Protein AF-A0A958G7Z9-F1 (afdb_monomer_lite)

pLDDT: mean 76.75, std 11.06, range [54.75, 96.19]

Foldseek 3Di:
DVVVVVVCVVVVLVVVVVVPDDVVVVVVPPPPPVVVSVVVVVVVVVVVVVVVVVVVVVVVVVVVVVVCVVPPPPLADPPPDDDDDPPDPVCVVCVVVVQVVQVPDPPDPHDKDKPDDPPDDAAFDFDDPPPDDPVPTDGDGDMDIDPCRSVD

Secondary structure (DSSP, 8-state):
-HHHHHHHHHHHHHHHHHHT--HHHHHTT-TTTHHHHHHHHHHHHHHHHHHHHHHHHHHHHHHHHHHHHHHS--SS--TTPPP----SHHHHHTHHHHHHHHHTSTT------BSS-TTSPPPEEEE--TT--GGG-EEEE---B-TTGGG-

Sequence (152 aa):
GLFVVAGLLTSIYPAIFLSAFRPLQALKGERGSLTDRKMLKHFLVGFQFTVSIALISTSLLVVKQLDYIRQVDTGIAADHVLVLPLSNQDLRSNYPFLKDEFSRLPGVVDVSAASNYPGKFTRRSGFLPEGFSDKESMLINNVLVDPNFTKM

Radius of gyration: 31.6 Å; chains: 1; bounding box: 62×45×81 Å

Structure (mmCIF, N/CA/C/O backbone):
data_AF-A0A958G7Z9-F1
#
_entry.id   AF-A0A958G7Z9-F1
#
loop_
_atom_site.group_PDB
_atom_site.id
_atom_site.type_symbol
_atom_site.label_atom_id
_atom_site.label_alt_id
_atom_site.label_comp_id
_atom_site.label_asym_id
_atom_site.label_entity_id
_atom_site.label_seq_id
_atom_site.pdbx_PDB_ins_code
_atom_site.Cartn_x
_atom_site.Cartn_y
_atom_site.Cartn_z
_atom_site.occupancy
_atom_site.B_iso_or_equiv
_atom_site.auth_seq_id
_atom_site.auth_comp_id
_atom_site.auth_asym_id
_atom_site.auth_atom_id
_atom_site.pdbx_PDB_model_num
ATOM 1 N N . GLY A 1 1 ? 22.546 11.138 -9.623 1.00 67.38 1 GLY A N 1
ATOM 2 C CA . GLY A 1 1 ? 23.687 10.237 -9.890 1.00 67.38 1 GLY A CA 1
ATOM 3 C C . GLY A 1 1 ? 23.381 9.271 -11.017 1.00 67.38 1 GLY A C 1
ATOM 4 O O . GLY A 1 1 ? 23.882 9.460 -12.116 1.00 67.38 1 GLY A O 1
ATOM 5 N N . LEU A 1 2 ? 22.509 8.288 -10.771 1.00 76.88 2 LEU A N 1
ATOM 6 C CA . LEU A 1 2 ? 22.219 7.192 -11.706 1.00 76.88 2 LEU A CA 1
ATOM 7 C C . LEU A 1 2 ? 21.739 7.647 -13.099 1.00 76.88 2 LEU A C 1
ATOM 9 O O . LEU A 1 2 ? 22.250 7.154 -14.095 1.00 76.88 2 LEU A O 1
ATOM 13 N N . PHE A 1 3 ? 20.837 8.633 -13.184 1.00 79.50 3 PHE A N 1
ATOM 14 C CA . PHE A 1 3 ? 20.348 9.168 -14.467 1.00 79.50 3 PHE A CA 1
ATOM 15 C C . PHE A 1 3 ? 21.444 9.814 -15.324 1.00 79.50 3 PHE A C 1
ATOM 17 O O . PHE A 1 3 ? 21.457 9.647 -16.538 1.00 79.50 3 PHE A O 1
ATOM 24 N N . VAL A 1 4 ? 22.391 10.513 -14.693 1.00 82.12 4 VAL A N 1
ATOM 25 C CA . VAL A 1 4 ? 23.510 11.162 -15.392 1.00 82.12 4 VAL A CA 1
ATOM 26 C C . VAL A 1 4 ? 24.484 10.105 -15.912 1.00 82.12 4 VAL A C 1
ATOM 28 O O . VAL A 1 4 ? 24.903 10.166 -17.063 1.00 82.12 4 VAL A O 1
ATOM 31 N N . VAL A 1 5 ? 24.779 9.086 -15.098 1.00 80.06 5 VAL A N 1
ATOM 32 C CA . VAL A 1 5 ? 25.640 7.959 -15.490 1.00 80.06 5 VAL A CA 1
ATOM 33 C C . VAL A 1 5 ? 24.997 7.135 -16.612 1.00 80.06 5 VAL A C 1
ATOM 35 O O . VAL A 1 5 ? 25.656 6.835 -17.604 1.00 80.06 5 VAL A O 1
ATOM 38 N N . ALA A 1 6 ? 23.701 6.827 -16.513 1.00 79.00 6 ALA A N 1
ATOM 39 C CA . ALA A 1 6 ? 22.966 6.086 -17.539 1.00 79.00 6 ALA A CA 1
ATOM 40 C C . ALA A 1 6 ? 22.839 6.876 -18.855 1.00 79.00 6 ALA A C 1
ATOM 42 O O . ALA A 1 6 ? 23.021 6.312 -19.937 1.00 79.00 6 ALA A O 1
ATOM 43 N N . GLY A 1 7 ? 22.585 8.186 -18.769 1.00 76.25 7 GLY A N 1
ATOM 44 C CA . GLY A 1 7 ? 22.536 9.084 -19.922 1.00 76.25 7 GLY A CA 1
ATOM 45 C C . GLY A 1 7 ? 23.881 9.174 -20.638 1.00 76.25 7 GLY A C 1
ATOM 46 O O . GLY A 1 7 ? 23.939 9.024 -21.858 1.00 76.25 7 GLY A O 1
ATOM 47 N N . LEU A 1 8 ? 24.977 9.323 -19.888 1.00 76.81 8 LEU A N 1
ATOM 48 C CA . LEU A 1 8 ? 26.330 9.332 -20.446 1.00 76.81 8 LEU A CA 1
ATOM 49 C C . LEU A 1 8 ? 26.679 8.003 -21.121 1.00 76.81 8 LEU A C 1
ATOM 51 O O . LEU A 1 8 ? 27.128 8.018 -22.261 1.00 76.81 8 LEU A O 1
ATOM 55 N N . LEU A 1 9 ? 26.409 6.859 -20.486 1.00 71.12 9 LEU A N 1
ATOM 56 C CA . LEU A 1 9 ? 26.689 5.540 -21.071 1.00 71.12 9 LEU A CA 1
ATOM 57 C C . LEU A 1 9 ? 25.890 5.288 -22.360 1.00 71.12 9 LEU A C 1
ATOM 59 O O . LEU A 1 9 ? 26.437 4.778 -23.339 1.00 71.12 9 LEU A O 1
ATOM 63 N N . THR A 1 10 ? 24.624 5.711 -22.394 1.00 69.94 10 THR A N 1
ATOM 64 C CA . THR A 1 10 ? 23.750 5.550 -23.569 1.00 69.94 10 THR A CA 1
ATOM 65 C C . THR A 1 10 ? 24.144 6.485 -24.720 1.00 69.94 10 THR A C 1
ATOM 67 O O . THR A 1 10 ? 23.942 6.138 -25.880 1.00 69.94 10 THR A O 1
ATOM 70 N N . SER A 1 11 ? 24.755 7.639 -24.421 1.00 70.06 11 SER A N 1
ATOM 71 C CA . SER A 1 11 ? 25.171 8.656 -25.408 1.00 70.06 11 SER A CA 1
ATOM 72 C C . SER A 1 11 ? 26.610 8.471 -25.904 1.00 70.06 11 SER A C 1
ATOM 74 O O . SER A 1 11 ? 26.925 8.773 -27.055 1.00 70.06 11 SER A O 1
ATOM 76 N N . ILE A 1 12 ? 27.491 7.932 -25.059 1.00 77.69 12 ILE A N 1
ATOM 77 C CA . ILE A 1 12 ? 28.889 7.634 -25.395 1.00 77.69 12 ILE A CA 1
ATOM 78 C C . ILE A 1 12 ? 28.971 6.539 -26.461 1.00 77.69 12 ILE A C 1
ATOM 80 O O . ILE A 1 12 ? 29.775 6.643 -27.385 1.00 77.69 12 ILE A O 1
ATOM 84 N N . TYR A 1 13 ? 28.112 5.519 -26.388 1.00 66.75 13 TYR A N 1
ATOM 85 C CA . TYR A 1 13 ? 28.092 4.428 -27.362 1.00 66.75 13 TYR A CA 1
ATOM 86 C C . TYR A 1 13 ? 27.858 4.904 -28.822 1.00 66.75 13 TYR A C 1
ATOM 88 O O . TYR A 1 13 ? 28.668 4.572 -29.694 1.00 66.75 13 TYR A O 1
ATOM 96 N N . PRO A 1 14 ? 26.833 5.728 -29.135 1.00 59.78 14 PRO A N 1
ATOM 97 C CA . PRO A 1 14 ? 26.664 6.309 -30.467 1.00 59.78 14 PRO A CA 1
ATOM 98 C C . PRO A 1 14 ? 27.714 7.376 -30.817 1.00 59.78 14 PRO A C 1
ATOM 100 O O . PRO A 1 14 ? 28.083 7.478 -31.987 1.00 59.78 14 PRO A O 1
ATOM 103 N N . ALA A 1 15 ? 28.241 8.128 -29.844 1.00 70.94 15 ALA A N 1
ATOM 104 C CA . ALA A 1 15 ? 29.279 9.134 -30.090 1.00 70.94 15 ALA A CA 1
ATOM 105 C C . ALA A 1 15 ? 30.619 8.507 -30.518 1.00 70.94 15 ALA A C 1
ATOM 107 O O . ALA A 1 15 ? 31.225 8.939 -31.500 1.00 70.94 15 ALA A O 1
ATOM 108 N N . ILE A 1 16 ? 31.051 7.434 -29.845 1.00 66.25 16 ILE A N 1
ATOM 109 C CA . ILE A 1 16 ? 32.246 6.670 -30.234 1.00 66.25 16 ILE A CA 1
ATOM 110 C C . ILE A 1 16 ? 32.015 5.977 -31.586 1.00 66.25 16 ILE A C 1
ATOM 112 O O . ILE A 1 16 ? 32.918 5.936 -32.422 1.00 66.25 16 ILE A O 1
ATOM 116 N N . PHE A 1 17 ? 30.796 5.490 -31.849 1.00 63.50 17 PHE A N 1
ATOM 117 C CA . PHE A 1 17 ? 30.433 4.916 -33.147 1.00 63.50 17 PHE A CA 1
ATOM 118 C C . PHE A 1 17 ? 30.552 5.924 -34.301 1.00 63.50 17 PHE A C 1
ATOM 120 O O . PHE A 1 17 ? 31.081 5.570 -35.354 1.00 63.50 17 PHE A O 1
ATOM 127 N N . LEU A 1 18 ? 30.066 7.157 -34.117 1.00 60.12 18 LEU A N 1
ATOM 128 C CA . LEU A 1 18 ? 30.119 8.203 -35.141 1.00 60.12 18 LEU A CA 1
ATOM 129 C C . LEU A 1 18 ? 31.556 8.701 -35.358 1.00 60.12 18 LEU A C 1
ATOM 131 O O . LEU A 1 18 ? 31.969 8.908 -36.495 1.00 60.12 18 LEU A O 1
ATOM 135 N N . SER A 1 19 ? 32.338 8.806 -34.280 1.00 63.31 19 SER A N 1
ATOM 136 C CA . SER A 1 19 ? 33.747 9.221 -34.323 1.00 63.31 19 SER A CA 1
ATOM 137 C C . SER A 1 19 ? 34.659 8.189 -35.009 1.00 63.31 19 SER A C 1
ATOM 139 O O . SER A 1 19 ? 35.608 8.545 -35.703 1.00 63.31 19 SER A O 1
ATOM 141 N N . ALA A 1 20 ? 34.345 6.894 -34.898 1.00 62.66 20 ALA A N 1
ATOM 142 C CA . ALA A 1 20 ? 35.099 5.821 -35.552 1.00 62.66 20 ALA A CA 1
ATOM 143 C C . ALA A 1 20 ? 34.628 5.498 -36.987 1.00 62.66 20 ALA A C 1
ATOM 145 O O . ALA A 1 20 ? 35.139 4.554 -37.602 1.00 62.66 20 ALA A O 1
ATOM 146 N N . PHE A 1 21 ? 33.645 6.227 -37.528 1.00 59.94 21 PHE A N 1
ATOM 147 C CA . PHE A 1 21 ? 33.097 5.975 -38.859 1.00 59.94 21 PHE A CA 1
ATOM 148 C C . PHE A 1 21 ? 34.062 6.497 -39.935 1.00 59.94 21 PHE A C 1
ATOM 150 O O . PHE A 1 21 ? 34.168 7.698 -40.159 1.00 59.94 21 PHE A O 1
ATOM 157 N N . ARG A 1 22 ? 34.800 5.595 -40.598 1.00 61.44 22 ARG A N 1
ATOM 158 C CA . ARG A 1 22 ? 35.734 5.926 -41.689 1.00 61.44 22 ARG A CA 1
ATOM 159 C C . ARG A 1 22 ? 35.035 5.765 -43.051 1.00 61.44 22 ARG A C 1
ATOM 161 O O . ARG A 1 22 ? 34.870 4.627 -43.497 1.00 61.44 22 ARG A O 1
ATOM 168 N N . PRO A 1 23 ? 34.673 6.858 -43.755 1.00 57.16 23 PRO A N 1
ATOM 169 C CA . PRO A 1 23 ? 33.894 6.790 -44.998 1.00 57.16 23 PRO A CA 1
ATOM 170 C C . PRO A 1 23 ? 34.595 5.997 -46.115 1.00 57.16 23 PRO A C 1
ATOM 172 O O . PRO A 1 23 ? 33.946 5.310 -46.897 1.00 57.16 23 PRO A O 1
ATOM 175 N N . LEU A 1 24 ? 35.933 6.027 -46.146 1.00 59.09 24 LEU A N 1
ATOM 176 C CA . LEU A 1 24 ? 36.754 5.315 -47.134 1.00 59.09 24 LEU A CA 1
ATOM 177 C C . LEU A 1 24 ? 36.655 3.779 -47.031 1.00 59.09 24 LEU A C 1
ATOM 179 O O . LEU A 1 24 ? 36.781 3.096 -48.043 1.00 59.09 24 LEU A O 1
ATOM 183 N N . GLN A 1 25 ? 36.401 3.226 -45.838 1.00 59.06 25 GLN A N 1
ATOM 184 C CA . GLN A 1 25 ? 36.234 1.776 -45.637 1.00 59.06 25 GLN A CA 1
ATOM 185 C C . GLN A 1 25 ? 34.827 1.296 -46.025 1.00 59.06 25 GLN A C 1
ATOM 187 O O . GLN A 1 25 ? 34.665 0.166 -46.480 1.00 59.06 25 GLN A O 1
ATOM 192 N N . ALA A 1 26 ? 33.816 2.167 -45.927 1.00 61.22 26 ALA A N 1
ATOM 193 C CA . ALA A 1 26 ? 32.455 1.866 -46.374 1.00 61.22 26 ALA A CA 1
ATOM 194 C C . ALA A 1 26 ? 32.353 1.749 -47.908 1.00 61.22 26 ALA A C 1
ATOM 196 O O . ALA A 1 26 ? 31.554 0.962 -48.408 1.00 61.22 26 ALA A O 1
ATOM 197 N N . LEU A 1 27 ? 33.199 2.479 -48.646 1.00 60.41 27 LEU A N 1
ATOM 198 C CA . LEU A 1 27 ? 33.237 2.459 -50.113 1.00 60.41 27 LEU A CA 1
ATOM 199 C C . LEU A 1 27 ? 34.027 1.263 -50.687 1.00 60.41 27 LEU A C 1
ATOM 201 O O . LEU A 1 27 ? 33.776 0.848 -51.813 1.00 60.41 27 LEU A O 1
ATOM 205 N N . LYS A 1 28 ? 34.960 0.686 -49.911 1.00 59.69 28 LYS A N 1
ATOM 206 C CA . LYS A 1 28 ? 35.802 -0.462 -50.310 1.00 59.69 28 LYS A CA 1
ATOM 207 C C . LYS A 1 28 ? 35.178 -1.840 -50.043 1.00 59.69 28 LYS A C 1
ATOM 209 O O . LYS A 1 28 ? 35.750 -2.846 -50.449 1.00 59.69 28 LYS A O 1
ATOM 214 N N . GLY A 1 29 ? 34.018 -1.907 -49.385 1.00 57.12 29 GLY A N 1
ATOM 215 C CA . GLY A 1 29 ? 33.285 -3.162 -49.187 1.00 57.12 29 GLY A CA 1
ATOM 216 C C . GLY A 1 29 ? 33.921 -4.150 -48.197 1.00 57.12 29 GLY A C 1
ATOM 217 O O . GL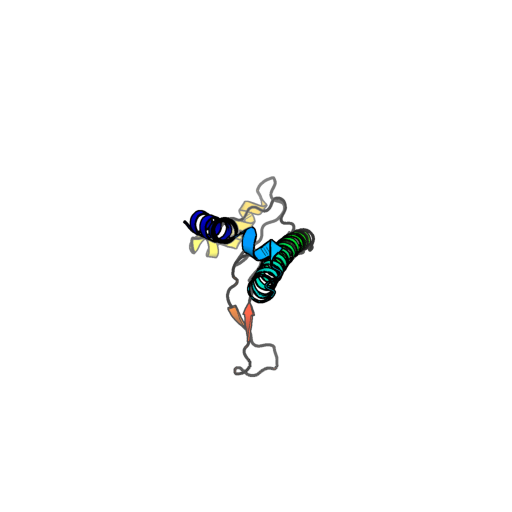Y A 1 29 ? 33.617 -5.340 -48.256 1.00 57.12 29 GLY A O 1
ATOM 218 N N . GLU A 1 30 ? 34.779 -3.701 -47.274 1.00 60.19 30 GLU A N 1
ATOM 219 C CA . GLU A 1 30 ? 35.356 -4.573 -46.239 1.00 60.19 30 GLU A CA 1
ATOM 220 C C . GLU A 1 30 ? 34.279 -4.992 -45.215 1.00 60.19 30 GLU A C 1
ATOM 222 O O . GLU A 1 30 ? 33.884 -4.243 -44.320 1.00 60.19 30 GLU A O 1
ATOM 227 N N . ARG A 1 31 ? 33.775 -6.224 -45.360 1.00 56.59 31 ARG A N 1
ATOM 228 C CA . ARG A 1 31 ? 32.627 -6.786 -44.615 1.00 56.59 31 ARG A CA 1
ATOM 229 C C . ARG A 1 31 ? 32.906 -7.155 -43.146 1.00 56.59 31 ARG A C 1
ATOM 231 O O . ARG A 1 31 ? 31.963 -7.465 -42.421 1.00 56.59 31 ARG A O 1
ATOM 238 N N . GLY A 1 32 ? 34.162 -7.109 -42.692 1.00 54.75 32 GLY A N 1
ATOM 239 C CA . GLY A 1 32 ? 34.582 -7.681 -41.401 1.00 54.75 32 GLY A CA 1
ATOM 240 C C . GLY A 1 32 ? 34.333 -6.826 -40.150 1.00 54.75 32 GLY A C 1
ATOM 241 O O . GLY A 1 32 ? 34.286 -7.362 -39.057 1.00 54.75 32 GLY A O 1
ATOM 242 N N . SER A 1 33 ? 34.146 -5.507 -40.276 1.00 57.38 33 SER A N 1
ATOM 243 C CA . SER A 1 33 ? 34.026 -4.588 -39.118 1.00 57.38 33 SER A CA 1
ATOM 244 C C . SER A 1 33 ? 32.622 -3.988 -38.954 1.00 57.38 33 SER A C 1
ATOM 246 O O . SER A 1 33 ? 32.222 -3.577 -37.864 1.00 57.38 33 SER A O 1
ATOM 248 N N . LEU A 1 34 ? 31.838 -3.946 -40.034 1.00 59.22 34 LEU A N 1
ATOM 249 C CA . LEU A 1 34 ? 30.507 -3.332 -40.056 1.00 59.22 34 LEU A CA 1
ATOM 250 C C . LEU A 1 34 ? 29.402 -4.283 -39.561 1.00 59.22 34 LEU A C 1
ATOM 252 O O . LEU A 1 34 ? 28.416 -3.817 -38.988 1.00 59.22 34 LEU A O 1
ATOM 256 N N . THR A 1 35 ? 29.572 -5.595 -39.747 1.00 57.69 35 THR A N 1
ATOM 257 C CA . THR A 1 35 ? 28.555 -6.618 -39.440 1.00 57.69 35 THR A CA 1
ATOM 258 C C . THR A 1 35 ? 28.368 -6.813 -37.931 1.00 57.69 35 THR A C 1
ATOM 260 O O . THR A 1 35 ? 27.249 -6.659 -37.437 1.00 57.69 35 THR A O 1
ATOM 263 N N . ASP A 1 36 ? 29.453 -7.007 -37.176 1.00 60.50 36 ASP A N 1
ATOM 264 C CA . ASP A 1 36 ? 29.397 -7.191 -35.714 1.00 60.50 36 ASP A CA 1
ATOM 265 C C . ASP A 1 36 ? 28.869 -5.942 -34.991 1.00 60.50 36 ASP A C 1
ATOM 267 O O . ASP A 1 36 ? 28.072 -6.018 -34.052 1.00 60.50 36 ASP A O 1
ATOM 271 N N . ARG A 1 37 ? 29.225 -4.752 -35.493 1.00 64.25 37 ARG A N 1
ATOM 272 C CA . ARG A 1 37 ? 28.732 -3.469 -34.964 1.00 64.25 37 ARG A CA 1
ATOM 273 C C . ARG A 1 37 ? 27.242 -3.257 -35.235 1.00 64.25 37 ARG A C 1
ATOM 275 O O . ARG A 1 37 ? 26.563 -2.607 -34.440 1.00 64.25 37 ARG A O 1
ATOM 282 N N . LYS A 1 38 ? 26.715 -3.783 -36.347 1.00 66.25 38 LYS A N 1
ATOM 283 C CA . LYS A 1 38 ? 25.283 -3.712 -36.673 1.00 66.25 38 LYS A CA 1
ATOM 284 C C . LYS A 1 38 ? 24.473 -4.656 -35.783 1.00 66.25 38 LYS A C 1
ATOM 286 O O . LYS A 1 38 ? 23.397 -4.257 -35.340 1.00 66.25 38 LYS A O 1
ATOM 291 N N . MET A 1 39 ? 25.002 -5.841 -35.466 1.00 69.88 39 MET A N 1
ATOM 292 C CA . MET A 1 39 ? 24.357 -6.786 -34.546 1.00 69.88 39 MET A CA 1
ATOM 293 C C . MET A 1 39 ? 24.219 -6.227 -33.129 1.00 69.88 39 MET A C 1
ATOM 295 O O . MET A 1 39 ? 23.117 -6.244 -32.581 1.00 69.88 39 MET A O 1
ATOM 299 N N . LEU A 1 40 ? 25.288 -5.652 -32.567 1.00 71.25 40 LEU A N 1
ATOM 300 C CA . LEU A 1 40 ? 25.247 -5.099 -31.210 1.00 71.25 40 LEU A CA 1
ATOM 301 C C . LEU A 1 40 ? 24.198 -3.984 -31.071 1.00 71.25 40 LEU A C 1
ATOM 303 O O . LEU A 1 40 ? 23.466 -3.942 -30.086 1.00 71.25 40 LEU A O 1
ATOM 307 N N . LYS A 1 41 ? 24.055 -3.128 -32.091 1.00 71.06 41 LYS A N 1
ATOM 308 C CA . LYS A 1 41 ? 23.009 -2.096 -32.129 1.00 71.06 41 LYS A CA 1
ATOM 309 C C . LYS A 1 41 ? 21.597 -2.672 -32.159 1.00 71.06 41 LYS A C 1
ATOM 311 O O . LYS A 1 41 ? 20.738 -2.179 -31.438 1.00 71.06 41 LYS A O 1
ATOM 316 N N . HIS A 1 42 ? 21.354 -3.697 -32.974 1.00 72.56 42 HIS A N 1
ATOM 317 C CA . HIS A 1 42 ? 20.030 -4.323 -33.052 1.00 72.56 42 HIS A CA 1
ATOM 318 C C . HIS A 1 42 ? 19.652 -4.985 -31.725 1.00 72.56 42 HIS A C 1
ATOM 320 O O . HIS A 1 42 ? 18.520 -4.833 -31.271 1.00 72.56 42 HIS A O 1
ATOM 326 N N . PHE A 1 43 ? 20.610 -5.644 -31.067 1.00 78.69 43 PHE A N 1
ATOM 327 C CA . PHE A 1 43 ? 20.395 -6.235 -29.750 1.00 78.69 43 PHE A CA 1
ATOM 328 C C . PHE A 1 43 ? 20.084 -5.175 -28.685 1.00 78.69 43 PHE A C 1
ATOM 330 O O . PHE A 1 43 ? 19.101 -5.308 -27.958 1.00 78.69 43 PHE A O 1
ATOM 337 N N . LEU A 1 44 ? 20.874 -4.095 -28.626 1.00 80.00 44 LEU A N 1
ATOM 338 C CA . LEU A 1 44 ? 20.687 -3.031 -27.636 1.00 80.00 44 LEU A CA 1
ATOM 339 C C . LEU A 1 44 ? 19.318 -2.351 -27.781 1.00 80.00 44 LEU A C 1
ATOM 341 O O . LEU A 1 44 ? 18.637 -2.119 -26.785 1.00 80.00 44 LEU A O 1
ATOM 345 N N . VAL A 1 45 ? 18.893 -2.082 -29.019 1.00 81.75 45 VAL A N 1
ATOM 346 C CA . VAL A 1 45 ? 17.584 -1.477 -29.303 1.00 81.75 45 VAL A CA 1
ATOM 347 C C . VAL A 1 45 ? 16.447 -2.444 -28.954 1.00 81.75 45 VAL A C 1
ATOM 349 O O . VAL A 1 45 ? 15.486 -2.042 -28.302 1.00 81.75 45 VAL A O 1
ATOM 352 N N . GLY A 1 46 ? 16.561 -3.731 -29.300 1.00 83.75 46 GLY A N 1
ATOM 353 C CA . GLY A 1 46 ? 15.564 -4.743 -28.927 1.00 83.75 46 GLY A CA 1
ATOM 354 C C . GLY A 1 46 ? 15.414 -4.910 -27.410 1.00 83.75 46 GLY A C 1
ATOM 355 O O . GLY A 1 46 ? 14.296 -4.992 -26.895 1.00 83.75 46 GLY A O 1
ATOM 356 N N . PHE A 1 47 ? 16.529 -4.885 -26.677 1.00 84.31 47 PHE A N 1
ATOM 357 C CA . PHE A 1 47 ? 16.530 -4.935 -25.216 1.00 84.31 47 PHE A CA 1
ATOM 358 C C . PHE A 1 47 ? 15.830 -3.716 -24.601 1.00 84.31 47 PHE A C 1
ATOM 360 O O . PHE A 1 47 ? 14.979 -3.871 -23.727 1.00 84.31 47 PHE A O 1
ATOM 367 N N . GLN A 1 48 ? 16.122 -2.511 -25.098 1.00 83.19 48 GLN A N 1
ATOM 368 C CA . GLN A 1 48 ? 15.469 -1.277 -24.648 1.00 83.19 48 GLN A CA 1
ATOM 369 C C . GLN A 1 48 ? 13.949 -1.332 -24.835 1.00 83.19 48 GLN A C 1
ATOM 371 O O . GLN A 1 48 ? 13.210 -1.069 -23.887 1.00 83.19 48 GLN A O 1
ATOM 376 N N . PHE A 1 49 ? 13.477 -1.748 -26.015 1.00 87.62 49 PHE A N 1
ATOM 377 C CA . PHE A 1 49 ? 12.042 -1.902 -26.270 1.00 87.62 49 PHE A CA 1
ATOM 378 C C . PHE A 1 49 ? 11.395 -2.939 -25.348 1.00 87.62 49 PHE A C 1
ATOM 380 O O . PHE A 1 49 ? 10.305 -2.701 -24.830 1.00 87.62 49 PHE A O 1
ATOM 387 N N . THR A 1 50 ? 12.076 -4.055 -25.088 1.00 92.56 50 THR A N 1
ATOM 388 C CA . THR A 1 50 ? 11.575 -5.105 -24.190 1.00 92.56 50 THR A CA 1
ATOM 389 C C . THR A 1 50 ? 11.380 -4.573 -22.771 1.00 92.56 50 THR A C 1
ATOM 391 O O . THR A 1 50 ? 10.316 -4.760 -22.180 1.00 92.56 50 THR A O 1
ATOM 394 N N . VAL A 1 51 ? 12.376 -3.858 -22.238 1.00 92.88 51 VAL A N 1
ATOM 395 C CA . VAL A 1 51 ? 12.300 -3.254 -20.901 1.00 92.88 51 VAL A CA 1
ATOM 396 C C . VAL A 1 51 ? 11.181 -2.214 -20.834 1.00 92.88 51 VAL A C 1
ATOM 398 O O . VAL A 1 51 ? 10.407 -2.217 -19.877 1.00 92.88 51 VAL A O 1
ATOM 401 N N . SER A 1 52 ? 11.035 -1.363 -21.854 1.00 94.12 52 SER A N 1
ATOM 402 C CA . SER A 1 52 ? 9.947 -0.381 -21.909 1.00 94.12 52 SER A CA 1
ATOM 403 C C . SER A 1 52 ? 8.566 -1.041 -21.916 1.00 94.12 52 SER A C 1
ATOM 405 O O . SER A 1 52 ? 7.699 -0.635 -21.143 1.00 94.12 52 SER A O 1
ATOM 407 N N . ILE A 1 53 ? 8.360 -2.082 -22.730 1.00 94.75 53 ILE A N 1
ATOM 408 C CA . ILE A 1 53 ? 7.086 -2.817 -22.788 1.00 94.75 53 ILE A CA 1
ATOM 409 C C . ILE A 1 53 ? 6.790 -3.493 -21.448 1.00 94.75 53 ILE A C 1
ATOM 411 O O . ILE A 1 53 ? 5.656 -3.422 -20.969 1.00 94.75 53 ILE A O 1
ATOM 415 N N . ALA A 1 54 ? 7.791 -4.112 -20.818 1.00 96.00 54 ALA A N 1
ATOM 416 C CA . ALA A 1 54 ? 7.631 -4.743 -19.512 1.00 96.00 54 ALA A CA 1
ATOM 417 C C . ALA A 1 54 ? 7.222 -3.721 -18.438 1.00 96.00 54 ALA A C 1
ATOM 419 O O . ALA A 1 54 ? 6.297 -3.972 -17.663 1.00 96.00 54 ALA A O 1
ATOM 420 N N . LEU A 1 55 ? 7.856 -2.545 -18.424 1.00 95.62 55 LEU A N 1
ATOM 421 C CA . LEU A 1 55 ? 7.561 -1.483 -17.462 1.00 95.62 55 LEU A CA 1
ATOM 422 C C . LEU A 1 55 ? 6.148 -0.910 -17.648 1.00 95.62 55 LEU A C 1
ATOM 424 O O . LEU A 1 55 ? 5.408 -0.772 -16.675 1.00 95.62 55 LEU A O 1
ATOM 428 N N . ILE A 1 56 ? 5.749 -0.642 -18.897 1.00 95.94 56 ILE A N 1
ATOM 429 C CA . ILE A 1 56 ? 4.390 -0.189 -19.233 1.00 95.94 56 ILE A CA 1
ATOM 430 C C . ILE A 1 56 ? 3.364 -1.250 -18.817 1.00 95.94 56 ILE A C 1
ATOM 432 O O . ILE A 1 56 ? 2.390 -0.929 -18.141 1.00 95.94 56 ILE A O 1
ATOM 436 N N . SER A 1 57 ? 3.603 -2.520 -19.155 1.00 96.19 57 SER A N 1
ATOM 437 C CA . SER A 1 57 ? 2.695 -3.626 -18.821 1.00 96.19 57 SER A CA 1
ATOM 438 C C . SER A 1 57 ? 2.544 -3.804 -17.310 1.00 96.19 57 SER A C 1
ATOM 440 O O . SER A 1 57 ? 1.434 -3.976 -16.815 1.00 96.19 57 SER A O 1
ATOM 442 N N . THR A 1 58 ? 3.647 -3.704 -16.564 1.00 95.44 58 THR A N 1
ATOM 443 C CA . THR A 1 58 ? 3.644 -3.814 -15.097 1.00 95.44 58 THR A CA 1
ATOM 444 C C . THR A 1 58 ? 2.882 -2.654 -14.468 1.00 95.44 58 THR A C 1
ATOM 446 O O . THR A 1 58 ? 2.051 -2.872 -13.594 1.00 95.44 58 THR A O 1
ATOM 449 N N . SER A 1 59 ? 3.102 -1.430 -14.953 1.00 95.62 59 SER A N 1
ATOM 450 C CA . SER A 1 59 ? 2.356 -0.251 -14.507 1.00 95.62 59 SER A CA 1
ATOM 451 C C . SER A 1 59 ? 0.847 -0.425 -14.719 1.00 95.62 59 SER A C 1
ATOM 453 O O . SER A 1 59 ? 0.063 -0.236 -13.792 1.00 95.62 59 SER A O 1
ATOM 455 N N . LEU A 1 60 ? 0.434 -0.894 -15.903 1.00 95.38 60 LEU A N 1
ATOM 456 C CA . LEU A 1 60 ? -0.975 -1.172 -16.200 1.00 95.38 60 LEU A CA 1
ATOM 457 C C . LEU A 1 60 ? -1.561 -2.269 -15.302 1.00 95.38 60 LEU A C 1
ATOM 459 O O . LEU A 1 60 ? -2.705 -2.151 -14.863 1.00 95.38 60 LEU A O 1
ATOM 463 N N . LEU A 1 61 ? -0.795 -3.324 -15.008 1.00 95.25 61 LEU A N 1
ATOM 464 C CA . LEU A 1 61 ? -1.217 -4.370 -14.075 1.00 95.25 61 LEU A CA 1
ATOM 465 C C . LEU A 1 61 ? -1.409 -3.824 -12.660 1.00 95.25 61 LEU A C 1
ATOM 467 O O . LEU A 1 61 ? -2.413 -4.146 -12.035 1.00 95.25 61 LEU A O 1
ATOM 471 N N . VAL A 1 62 ? -0.499 -2.979 -12.173 1.00 94.56 62 VAL A N 1
ATOM 472 C CA . VAL A 1 62 ? -0.614 -2.358 -10.845 1.00 94.56 62 VAL A CA 1
ATOM 473 C C . VAL A 1 62 ? -1.851 -1.469 -10.763 1.00 94.56 62 VAL A C 1
ATOM 475 O O . VAL A 1 62 ? -2.586 -1.555 -9.784 1.00 94.56 62 VAL A O 1
ATOM 478 N N . VAL A 1 63 ? -2.128 -0.663 -11.794 1.00 93.06 63 VAL A N 1
ATOM 479 C CA . VAL A 1 63 ? -3.353 0.155 -11.842 1.00 93.06 63 VAL A CA 1
ATOM 480 C C . VAL A 1 63 ? -4.593 -0.735 -11.772 1.00 93.06 63 VAL A C 1
ATOM 482 O O . VAL A 1 63 ? -5.449 -0.516 -10.921 1.00 93.06 63 VAL A O 1
ATOM 485 N N . LYS A 1 64 ? -4.648 -1.806 -12.574 1.00 88.56 64 LYS A N 1
ATOM 486 C CA . LYS A 1 64 ? -5.762 -2.766 -12.525 1.00 88.56 64 LYS A CA 1
ATOM 487 C C . LYS A 1 64 ? -5.895 -3.458 -11.169 1.00 88.56 64 LYS A C 1
ATOM 489 O O . LYS A 1 64 ? -7.010 -3.683 -10.713 1.00 88.56 64 LYS A O 1
ATOM 494 N N . GLN A 1 65 ? -4.782 -3.807 -10.528 1.00 86.88 65 GLN A N 1
ATOM 495 C CA . GLN A 1 65 ? -4.791 -4.400 -9.190 1.00 86.88 65 GLN A CA 1
ATOM 496 C C . GLN A 1 65 ? -5.304 -3.415 -8.136 1.00 86.88 65 GLN A C 1
ATOM 498 O O . GLN A 1 65 ? -6.068 -3.813 -7.264 1.00 86.88 65 GLN A O 1
ATOM 503 N N . LEU A 1 66 ? -4.926 -2.139 -8.219 1.00 86.81 66 LEU A N 1
ATOM 504 C CA . LEU A 1 66 ? -5.431 -1.103 -7.318 1.00 86.81 66 LEU A CA 1
ATOM 505 C C . LEU A 1 66 ? -6.927 -0.855 -7.516 1.00 86.81 66 LEU A C 1
ATOM 507 O O . LEU A 1 66 ? -7.651 -0.752 -6.528 1.00 86.81 66 LEU A O 1
ATOM 511 N N . ASP A 1 67 ? -7.395 -0.801 -8.762 1.00 85.88 67 ASP A N 1
ATOM 512 C CA . ASP A 1 67 ? -8.823 -0.665 -9.057 1.00 85.88 67 ASP A CA 1
ATOM 513 C C . ASP A 1 67 ? -9.614 -1.874 -8.549 1.00 85.88 67 ASP A C 1
ATOM 515 O O . ASP A 1 67 ? -10.671 -1.704 -7.947 1.00 85.88 67 ASP A O 1
ATOM 519 N N . TYR A 1 68 ? -9.068 -3.085 -8.697 1.00 84.88 68 TYR A N 1
ATOM 520 C CA . TYR A 1 68 ? -9.656 -4.288 -8.116 1.00 84.88 68 TYR A CA 1
ATOM 521 C C . TYR A 1 68 ? -9.738 -4.197 -6.589 1.00 84.88 68 TYR A C 1
ATOM 523 O O . TYR A 1 68 ? -10.812 -4.384 -6.038 1.00 84.88 68 TYR A O 1
ATOM 531 N N . ILE A 1 69 ? -8.654 -3.838 -5.891 1.00 79.81 69 ILE A N 1
ATOM 532 C CA . ILE A 1 69 ? -8.660 -3.696 -4.421 1.00 79.81 69 ILE A CA 1
ATOM 533 C C . ILE A 1 69 ? -9.686 -2.653 -3.949 1.00 79.81 69 ILE A C 1
ATOM 535 O O . ILE A 1 69 ? -10.255 -2.811 -2.876 1.00 79.81 69 ILE A O 1
ATOM 539 N N . ARG A 1 70 ? -9.931 -1.601 -4.737 1.00 71.31 70 ARG A N 1
ATOM 540 C CA . ARG A 1 70 ? -10.938 -0.571 -4.429 1.00 71.31 70 ARG A CA 1
ATOM 541 C C . ARG A 1 70 ? -12.377 -1.022 -4.668 1.00 71.31 70 ARG A C 1
ATOM 543 O O . ARG A 1 70 ? -13.273 -0.498 -4.022 1.00 71.31 70 ARG A O 1
ATOM 550 N N . GLN A 1 71 ? -12.600 -1.915 -5.630 1.00 71.44 71 GLN A N 1
ATOM 551 C CA . GLN A 1 71 ? -13.933 -2.400 -6.005 1.00 71.44 71 GLN A CA 1
ATOM 552 C C . GLN A 1 71 ? -14.306 -3.714 -5.324 1.00 71.44 71 GLN A C 1
ATOM 554 O O . GLN A 1 71 ? -15.482 -4.066 -5.293 1.00 71.44 71 GLN A O 1
ATOM 559 N N . VAL A 1 72 ? -13.321 -4.457 -4.810 1.00 72.38 72 VAL A N 1
ATOM 560 C CA . VAL A 1 72 ? -13.571 -5.614 -3.957 1.00 72.38 72 VAL A CA 1
ATOM 561 C C . VAL A 1 72 ? -14.328 -5.117 -2.740 1.00 72.38 72 VAL A C 1
ATOM 563 O O . VAL A 1 72 ? -13.785 -4.389 -1.912 1.00 72.38 72 VAL A O 1
ATOM 566 N N . ASP A 1 73 ? -15.587 -5.532 -2.662 1.00 63.62 73 ASP A N 1
ATOM 567 C CA . ASP A 1 73 ? -16.412 -5.354 -1.485 1.00 63.62 73 ASP A CA 1
ATOM 568 C C . ASP A 1 73 ? -15.756 -6.120 -0.333 1.00 63.62 73 ASP A C 1
ATOM 570 O O . ASP A 1 73 ? -15.751 -7.353 -0.283 1.00 63.62 73 ASP A O 1
ATOM 574 N N . THR A 1 74 ? -15.107 -5.380 0.558 1.00 64.44 74 THR A N 1
ATOM 575 C CA . THR A 1 74 ? -14.485 -5.927 1.762 1.00 64.44 74 THR A CA 1
ATOM 576 C C . THR A 1 74 ? -15.526 -6.274 2.826 1.00 64.44 74 THR A C 1
ATOM 578 O O . THR A 1 74 ? -15.145 -6.791 3.877 1.00 64.44 74 THR A O 1
ATOM 581 N N . GLY A 1 75 ? -16.817 -6.000 2.582 1.00 63.84 75 GLY A N 1
ATOM 582 C CA . GLY A 1 75 ? -17.894 -6.123 3.562 1.00 63.84 75 GLY A CA 1
ATOM 583 C C . GLY A 1 75 ? -17.766 -5.135 4.722 1.00 63.84 75 GLY A C 1
ATOM 584 O O . GLY A 1 75 ? -18.402 -5.328 5.750 1.00 63.84 75 GLY A O 1
ATOM 585 N N . ILE A 1 76 ? -16.900 -4.124 4.586 1.00 63.34 76 ILE A N 1
ATOM 586 C CA . ILE A 1 76 ? -16.653 -3.077 5.578 1.00 63.34 76 ILE A CA 1
ATOM 587 C C . ILE A 1 76 ? -16.864 -1.752 4.855 1.00 63.34 76 ILE A C 1
ATOM 589 O O . ILE A 1 76 ? -16.101 -1.434 3.935 1.00 63.34 76 ILE A O 1
ATOM 593 N N . ALA A 1 77 ? -17.870 -0.973 5.252 1.00 64.19 77 ALA A N 1
ATOM 594 C CA . ALA A 1 77 ? -18.057 0.360 4.698 1.00 64.19 77 ALA A CA 1
ATOM 595 C C . ALA A 1 77 ? -16.905 1.255 5.179 1.00 64.19 77 ALA A C 1
ATOM 597 O O . ALA A 1 77 ? -16.886 1.736 6.305 1.00 64.19 77 ALA A O 1
ATOM 598 N N . ALA A 1 78 ? -15.890 1.458 4.336 1.00 63.62 78 ALA A N 1
ATOM 599 C CA . ALA A 1 78 ? -14.747 2.313 4.673 1.00 63.62 78 ALA A CA 1
ATOM 600 C C . ALA A 1 78 ? -15.093 3.817 4.652 1.00 63.62 78 ALA A C 1
ATOM 602 O O . ALA A 1 78 ? -14.298 4.644 5.108 1.00 63.62 78 ALA A O 1
ATOM 603 N N . ASP A 1 79 ? -16.267 4.176 4.130 1.00 68.06 79 ASP A N 1
ATOM 604 C CA . ASP A 1 79 ? -16.737 5.553 4.053 1.00 68.06 79 ASP A CA 1
ATOM 605 C C . ASP A 1 79 ? -17.210 6.034 5.435 1.00 68.06 79 ASP A C 1
ATOM 607 O O . ASP A 1 79 ? -18.057 5.414 6.068 1.00 68.06 79 ASP A O 1
ATOM 611 N N . HIS A 1 80 ? -16.695 7.182 5.887 1.00 73.69 80 HIS A N 1
ATOM 612 C CA . HIS A 1 80 ? -17.057 7.839 7.159 1.00 73.69 80 HIS A CA 1
ATOM 613 C C . HIS A 1 80 ? -16.656 7.097 8.451 1.00 73.69 80 HIS A C 1
ATOM 615 O O . HIS A 1 80 ? -17.182 7.395 9.522 1.00 73.69 80 HIS A O 1
ATOM 621 N N . VAL A 1 81 ? -15.666 6.199 8.393 1.00 80.56 81 VAL A N 1
ATOM 622 C CA . VAL A 1 81 ? -15.129 5.525 9.588 1.00 80.56 81 VAL A CA 1
ATOM 623 C C . VAL A 1 81 ? -14.018 6.349 10.244 1.00 80.56 81 VAL A C 1
ATOM 625 O O . VAL A 1 81 ? -12.992 6.648 9.630 1.00 80.56 81 VAL A O 1
ATOM 628 N N . LEU A 1 82 ? -14.183 6.664 11.532 1.00 82.94 82 LEU A N 1
ATOM 629 C CA . LEU A 1 82 ? -13.144 7.281 12.358 1.00 82.94 82 LEU A CA 1
ATOM 630 C C . LEU A 1 82 ? -12.445 6.224 13.221 1.00 82.94 82 LEU A C 1
ATOM 632 O O . LEU A 1 82 ? -13.052 5.623 14.105 1.00 82.94 82 LEU A O 1
ATOM 636 N N . VAL A 1 83 ? -11.142 6.028 13.005 1.00 84.19 83 VAL A N 1
ATOM 637 C CA . VAL A 1 83 ? -10.331 5.093 13.799 1.00 84.19 83 VAL A CA 1
ATOM 638 C C . VAL A 1 83 ? -9.677 5.824 14.970 1.00 84.19 83 VAL A C 1
ATOM 640 O O . VAL A 1 83 ? -8.815 6.680 14.772 1.00 84.19 83 VAL A O 1
ATOM 643 N N . LEU A 1 84 ? -10.043 5.443 16.195 1.00 85.06 84 LEU A N 1
ATOM 644 C CA . LEU A 1 84 ? -9.454 5.969 17.428 1.00 85.06 84 LEU A CA 1
ATOM 645 C C . LEU A 1 84 ? -8.460 4.956 18.025 1.00 85.06 84 LEU A C 1
ATOM 647 O O . LEU A 1 84 ? -8.877 3.925 18.558 1.00 85.06 84 LEU A O 1
ATOM 651 N N . PRO A 1 85 ? -7.138 5.204 17.954 1.00 82.19 85 PRO A N 1
ATOM 652 C CA . PRO A 1 85 ? -6.155 4.296 18.527 1.00 82.19 85 PRO A CA 1
ATOM 653 C C . PRO A 1 85 ? -6.175 4.371 20.060 1.00 82.19 85 PRO A C 1
ATOM 655 O O . PRO A 1 85 ? -5.737 5.350 20.664 1.00 82.19 85 PRO A O 1
ATOM 658 N N . LEU A 1 86 ? -6.641 3.302 20.706 1.00 82.62 86 LEU A N 1
ATOM 659 C CA . LEU A 1 86 ? -6.589 3.162 22.162 1.00 82.62 86 LEU A CA 1
ATOM 660 C C . LEU A 1 86 ? -5.182 2.716 22.588 1.00 82.62 86 LEU A C 1
ATOM 662 O O . LEU A 1 86 ? -4.880 1.520 22.638 1.00 82.62 86 LEU A O 1
ATOM 666 N N . SER A 1 87 ? -4.295 3.673 22.861 1.00 79.31 87 SER A N 1
ATOM 667 C CA . SER A 1 87 ? -2.910 3.394 23.287 1.00 79.31 87 SER A CA 1
ATOM 668 C C . SER A 1 87 ? -2.788 3.035 24.773 1.00 79.31 87 SER A C 1
ATOM 670 O O . SER A 1 87 ? -1.902 2.267 25.138 1.00 79.31 87 SER A O 1
ATOM 672 N N . ASN A 1 88 ? -3.688 3.541 25.623 1.00 85.31 88 ASN A N 1
ATOM 673 C CA . ASN A 1 88 ? -3.645 3.318 27.071 1.00 85.31 88 ASN A CA 1
ATOM 674 C C . ASN A 1 88 ? -4.377 2.033 27.467 1.00 85.31 88 ASN A C 1
ATOM 676 O O . ASN A 1 88 ? -5.487 1.771 26.999 1.00 85.31 88 ASN A O 1
ATOM 680 N N . GLN A 1 89 ? -3.780 1.258 28.375 1.00 82.50 89 GLN A N 1
ATOM 681 C CA . GLN A 1 89 ? -4.364 0.011 28.870 1.00 82.50 89 GLN A CA 1
ATOM 682 C C . GLN A 1 89 ? -5.685 0.247 29.614 1.00 82.50 89 GLN A C 1
ATOM 684 O O . GLN A 1 89 ? -6.636 -0.495 29.395 1.00 82.50 89 GLN A O 1
ATOM 689 N N . ASP A 1 90 ? -5.787 1.324 30.393 1.00 84.62 90 ASP A N 1
ATOM 690 C CA . ASP A 1 90 ? -7.013 1.665 31.127 1.00 84.62 90 ASP A CA 1
ATOM 691 C C . ASP A 1 90 ? -8.193 1.951 30.194 1.00 84.62 90 ASP A C 1
ATOM 693 O O . ASP A 1 90 ? -9.323 1.557 30.474 1.00 84.62 90 ASP A O 1
ATOM 697 N N . LEU A 1 91 ? -7.935 2.581 29.043 1.00 81.62 91 LEU A N 1
ATOM 698 C CA . LEU A 1 91 ? -8.967 2.839 28.036 1.00 81.62 91 LEU A CA 1
ATOM 699 C C . LEU A 1 91 ? -9.422 1.548 27.349 1.00 81.62 91 LEU A C 1
ATOM 701 O O . LEU A 1 91 ? -10.600 1.401 27.043 1.00 81.62 91 LEU A O 1
ATOM 705 N N . ARG A 1 92 ? -8.507 0.594 27.136 1.00 83.19 92 ARG A N 1
ATOM 706 C CA . ARG A 1 92 ? -8.848 -0.726 26.583 1.00 83.19 92 ARG A CA 1
ATOM 707 C C . ARG A 1 92 ? -9.697 -1.537 27.558 1.00 83.19 92 ARG A C 1
ATOM 709 O O . ARG A 1 92 ? -10.682 -2.132 27.142 1.00 83.19 92 ARG A O 1
ATOM 716 N N . SER A 1 93 ? -9.342 -1.529 28.843 1.00 85.38 93 SER A N 1
ATOM 717 C CA . SER A 1 93 ? -10.095 -2.230 29.890 1.00 85.38 93 SER A CA 1
ATOM 718 C C . SER A 1 93 ? -11.501 -1.653 30.081 1.00 85.38 93 SER A C 1
ATOM 720 O O . SER A 1 93 ? -12.435 -2.395 30.366 1.00 85.38 93 SER A O 1
ATOM 722 N N . ASN A 1 94 ? -11.667 -0.343 29.869 1.00 87.81 94 ASN A N 1
ATOM 723 C CA . ASN A 1 94 ? -12.951 0.357 29.960 1.00 87.81 94 ASN A CA 1
ATOM 724 C C . ASN A 1 94 ? -13.653 0.529 28.600 1.00 87.81 94 ASN A C 1
ATOM 726 O O . ASN A 1 94 ? -14.537 1.376 28.466 1.00 87.81 94 ASN A O 1
ATOM 730 N N . TYR A 1 95 ? -13.297 -0.275 27.590 1.00 86.25 95 TYR A N 1
ATOM 731 C CA . TYR A 1 95 ? -13.933 -0.224 26.272 1.00 86.25 95 TYR A CA 1
ATOM 732 C C . TYR A 1 95 ? -15.475 -0.278 26.312 1.00 86.25 95 TYR A C 1
ATOM 734 O O . TYR A 1 95 ? -16.085 0.527 25.608 1.00 86.25 95 TYR A O 1
ATOM 742 N N . PRO A 1 96 ? -16.133 -1.121 27.140 1.00 87.50 96 PRO A N 1
ATOM 743 C CA . PRO A 1 96 ? -17.596 -1.162 27.188 1.00 87.50 96 PRO A CA 1
ATOM 744 C C . PRO A 1 96 ? -18.230 0.188 27.547 1.00 87.50 96 PRO A C 1
ATOM 746 O O . PRO A 1 96 ? -19.212 0.585 26.931 1.00 87.50 96 PRO A O 1
ATOM 749 N N . PHE A 1 97 ? -17.633 0.926 28.488 1.00 89.12 97 PHE A N 1
ATOM 750 C CA . PHE A 1 97 ? -18.096 2.265 28.862 1.00 89.12 97 PHE A CA 1
ATOM 751 C C . PHE A 1 97 ? -17.914 3.267 27.714 1.00 89.12 97 PHE A C 1
ATOM 753 O O . PHE A 1 97 ? -18.825 4.027 27.400 1.00 89.12 97 PHE A O 1
ATOM 760 N N . LEU A 1 98 ? -16.754 3.235 27.049 1.00 88.50 98 LEU A N 1
ATOM 761 C CA . LEU A 1 98 ? -16.481 4.096 25.895 1.00 88.50 98 LEU A CA 1
ATOM 762 C C . LEU A 1 98 ? -17.448 3.816 24.738 1.00 88.50 98 LEU A C 1
ATOM 764 O O . LEU A 1 98 ? -17.930 4.753 24.109 1.00 88.50 98 LEU A O 1
ATOM 768 N N . LYS A 1 99 ? -17.752 2.540 24.471 1.00 88.62 99 LYS A N 1
ATOM 769 C CA . LYS A 1 99 ? -18.719 2.125 23.447 1.00 88.62 99 LYS A CA 1
ATOM 770 C C . LYS A 1 99 ? -20.096 2.733 23.711 1.00 88.62 99 LYS A C 1
ATOM 772 O O . LYS A 1 99 ? -20.690 3.287 22.789 1.00 88.62 99 LYS A O 1
ATOM 777 N N . ASP A 1 100 ? -20.562 2.678 24.955 1.00 90.31 100 ASP A N 1
ATOM 778 C CA . ASP A 1 100 ? -21.852 3.235 25.370 1.00 90.31 100 ASP A CA 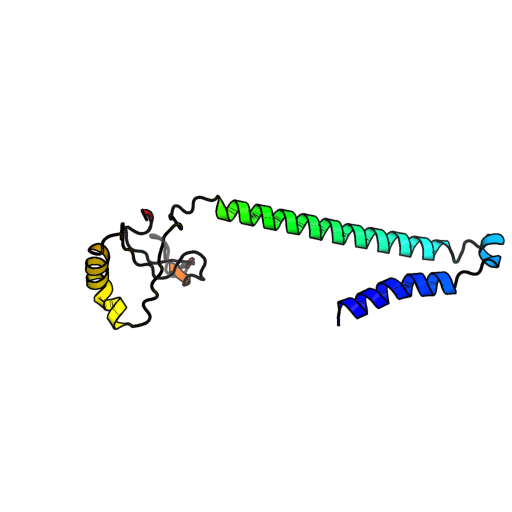1
ATOM 779 C C . ASP A 1 100 ? -21.904 4.762 25.221 1.00 90.31 100 ASP A C 1
ATOM 781 O O . ASP A 1 100 ? -22.854 5.294 24.650 1.00 90.31 100 ASP A O 1
ATOM 785 N N . GLU A 1 101 ? -20.873 5.474 25.682 1.00 91.19 101 GLU A N 1
ATOM 786 C CA . GLU A 1 101 ? -20.803 6.937 25.571 1.00 91.19 101 GLU A CA 1
ATOM 787 C C . GLU A 1 101 ? -20.720 7.403 24.111 1.00 91.19 101 GLU A C 1
ATOM 789 O O . GLU A 1 101 ? -21.439 8.319 23.712 1.00 91.19 101 GLU A O 1
ATOM 794 N N . PHE A 1 102 ? -19.910 6.744 23.276 1.00 90.06 102 PHE A N 1
ATOM 795 C CA . PHE A 1 102 ? -19.825 7.087 21.854 1.00 90.06 102 PHE A CA 1
ATOM 796 C C . PHE A 1 102 ? -21.115 6.772 21.096 1.00 90.06 102 PHE A C 1
ATOM 798 O O . PHE A 1 102 ? -21.509 7.556 20.236 1.00 90.06 102 PHE A O 1
ATOM 805 N N . SER A 1 103 ? -21.814 5.689 21.445 1.00 89.44 103 SER A N 1
ATOM 806 C CA . SER A 1 103 ? -23.097 5.333 20.818 1.00 89.44 103 SER A CA 1
ATOM 807 C C . SER A 1 103 ? -24.221 6.326 21.147 1.00 89.44 103 SER A C 1
ATOM 809 O O . SER A 1 103 ? -25.240 6.351 20.464 1.00 89.44 103 SER A O 1
ATOM 811 N N . ARG A 1 104 ? -24.055 7.158 22.185 1.00 91.94 104 ARG A N 1
ATOM 812 C CA . ARG A 1 104 ? -25.012 8.214 22.562 1.00 91.94 104 ARG A CA 1
ATOM 813 C C . ARG A 1 104 ? -24.786 9.533 21.823 1.00 91.94 104 ARG A C 1
ATOM 815 O O . ARG A 1 104 ? -25.636 10.421 21.909 1.00 91.94 104 ARG A O 1
ATOM 822 N N . LEU A 1 105 ? -23.660 9.698 21.125 1.00 90.88 105 LEU A N 1
ATOM 823 C CA . LEU A 1 105 ? -23.364 10.934 20.406 1.00 90.88 105 LEU A CA 1
ATOM 824 C C . LEU A 1 105 ? -24.226 11.059 19.138 1.00 90.88 105 LEU A C 1
ATOM 826 O O . LEU A 1 105 ? -24.315 10.114 18.351 1.00 90.88 105 LEU A O 1
ATOM 830 N N . PRO A 1 106 ? -24.823 12.236 18.878 1.00 86.75 106 PRO A N 1
ATOM 831 C CA . PRO A 1 106 ? -25.576 12.459 17.652 1.00 86.75 106 PRO A CA 1
ATOM 832 C C . PRO A 1 106 ? -24.638 12.393 16.437 1.00 86.75 106 PRO A C 1
ATOM 834 O O . PRO A 1 106 ? -23.649 13.119 16.367 1.00 86.75 106 PRO A O 1
ATOM 837 N N . GLY A 1 107 ? -24.964 11.527 15.474 1.00 84.25 107 GLY A N 1
ATOM 838 C CA . GLY A 1 107 ? -24.174 11.307 14.255 1.00 84.25 107 GLY A CA 1
ATOM 839 C C . GLY A 1 107 ? -23.322 10.033 14.259 1.00 84.25 107 GLY A C 1
ATOM 840 O O . GLY A 1 107 ? -22.758 9.696 13.222 1.00 84.25 107 GLY A O 1
ATOM 841 N N . VAL A 1 108 ? -23.258 9.300 15.376 1.00 86.50 108 VAL A N 1
ATOM 842 C CA . VAL A 1 108 ? -22.619 7.977 15.441 1.00 86.50 108 VAL A CA 1
ATOM 843 C C . VAL A 1 108 ? -23.663 6.900 15.141 1.00 86.50 108 VAL A C 1
ATOM 845 O O . VAL A 1 108 ? -24.646 6.774 15.865 1.00 86.50 108 VAL A O 1
ATOM 848 N N . VAL A 1 109 ? -23.473 6.149 14.051 1.00 86.00 109 VAL A N 1
ATOM 849 C CA . VAL A 1 109 ? -24.397 5.075 13.629 1.00 86.00 109 VAL A CA 1
ATOM 850 C C . VAL A 1 109 ? -24.088 3.758 14.342 1.00 86.00 109 VAL A C 1
ATOM 852 O O . VAL A 1 109 ? -25.009 3.070 14.772 1.00 86.00 109 VAL A O 1
ATOM 855 N N . ASP A 1 110 ? -22.805 3.420 14.486 1.00 86.06 110 ASP A N 1
ATOM 856 C CA . ASP A 1 110 ? -22.352 2.227 15.201 1.00 86.06 110 ASP A CA 1
ATOM 857 C C . ASP A 1 110 ? -20.936 2.434 15.773 1.00 86.06 110 ASP A C 1
ATOM 859 O O . ASP A 1 110 ? -20.170 3.277 15.296 1.00 86.06 110 ASP A O 1
ATOM 863 N N . VAL A 1 111 ? -20.578 1.655 16.799 1.00 88.31 111 VAL A N 1
ATOM 864 C CA . VAL A 1 111 ? -19.255 1.662 17.445 1.00 88.31 111 VAL A CA 1
ATOM 865 C C . VAL A 1 111 ? -18.745 0.229 17.607 1.00 88.31 111 VAL A C 1
ATOM 867 O O . VAL A 1 111 ? -19.413 -0.629 18.180 1.00 88.31 111 VAL A O 1
ATOM 870 N N . SER A 1 112 ? -17.522 -0.040 17.151 1.00 86.75 112 SER A N 1
ATOM 871 C CA . SER A 1 112 ? -16.906 -1.370 17.197 1.00 86.75 112 SER A CA 1
ATOM 872 C C . SER A 1 112 ? -15.431 -1.263 17.549 1.00 86.75 112 SER A C 1
ATOM 874 O O . SER A 1 112 ? -14.765 -0.285 17.209 1.00 86.75 112 SER A O 1
ATOM 876 N N . ALA A 1 113 ? -14.906 -2.288 18.217 1.00 86.31 113 ALA A N 1
ATOM 877 C CA . ALA A 1 113 ? -13.479 -2.455 18.442 1.00 86.31 113 ALA A CA 1
ATOM 878 C C . ALA A 1 113 ? -12.884 -3.493 17.491 1.00 86.31 113 ALA A C 1
ATOM 880 O O . ALA A 1 113 ? -13.525 -4.475 17.113 1.00 86.31 113 ALA A O 1
ATOM 881 N N . ALA A 1 114 ? -11.618 -3.278 17.147 1.00 83.31 114 ALA A N 1
ATOM 882 C CA . ALA A 1 114 ? -10.782 -4.258 16.480 1.00 83.31 114 ALA A CA 1
ATOM 883 C C . ALA A 1 114 ? -9.363 -4.188 17.049 1.00 83.31 114 ALA A C 1
ATOM 885 O O . ALA A 1 114 ? -8.850 -3.108 17.352 1.00 83.31 114 ALA A O 1
ATOM 886 N N . SER A 1 115 ? -8.696 -5.336 17.166 1.00 79.00 115 SER A N 1
ATOM 887 C CA . SER A 1 115 ? -7.298 -5.400 17.605 1.00 79.00 115 SER A CA 1
ATOM 888 C C . SER A 1 115 ? -6.334 -4.768 16.598 1.00 79.00 115 SER A C 1
ATOM 890 O O . SER A 1 115 ? -5.209 -4.436 16.956 1.00 79.00 115 SER A O 1
ATOM 892 N N . ASN A 1 116 ? -6.760 -4.647 15.338 1.00 75.31 116 ASN A N 1
ATOM 893 C CA . ASN A 1 116 ? -6.080 -3.942 14.257 1.00 75.31 116 ASN A CA 1
ATOM 894 C C . ASN A 1 116 ? -7.104 -3.529 13.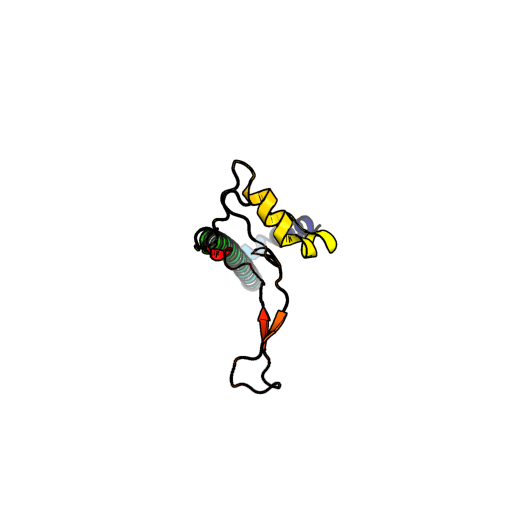196 1.00 75.31 116 ASN A C 1
ATOM 896 O O . ASN A 1 116 ? -8.119 -4.198 13.027 1.00 75.31 116 ASN A O 1
ATOM 900 N N . TYR A 1 117 ? -6.814 -2.464 12.450 1.00 73.44 117 TYR A N 1
ATOM 901 C CA . TYR A 1 117 ? -7.624 -2.076 11.296 1.00 73.44 117 TYR A CA 1
ATOM 902 C C . TYR A 1 117 ? -7.174 -2.803 10.013 1.00 73.44 117 TYR A C 1
ATOM 904 O O . TYR A 1 117 ? -5.996 -3.174 9.897 1.00 73.44 117 TYR A O 1
ATOM 912 N N . PRO A 1 118 ? -8.085 -3.001 9.040 1.00 67.75 118 PRO A N 1
ATOM 913 C CA . PRO A 1 118 ? -7.774 -3.625 7.756 1.00 67.75 118 PRO A CA 1
ATOM 914 C C . PRO A 1 118 ? -6.601 -2.935 7.040 1.00 67.75 118 PRO A C 1
ATOM 916 O O . PRO A 1 118 ? -6.485 -1.712 7.043 1.00 67.75 118 PRO A O 1
ATOM 919 N N . GLY A 1 119 ? -5.703 -3.718 6.435 1.00 65.31 119 GLY A N 1
ATOM 920 C CA . GLY A 1 119 ? -4.525 -3.205 5.715 1.00 65.31 119 GLY A CA 1
ATOM 921 C C . GLY A 1 119 ? -3.244 -3.057 6.550 1.00 65.31 119 GLY A C 1
ATOM 922 O O . GLY A 1 119 ? -2.191 -2.741 5.995 1.00 65.31 119 GLY A O 1
ATOM 923 N N . LYS A 1 120 ? -3.281 -3.329 7.863 1.00 67.19 120 LYS A N 1
ATOM 924 C CA . LYS A 1 120 ? -2.079 -3.434 8.714 1.00 67.19 120 LYS A CA 1
ATOM 925 C C . LYS A 1 120 ? -1.671 -4.881 8.955 1.00 67.19 120 LYS A C 1
ATOM 927 O O . LYS A 1 120 ? -2.492 -5.798 8.956 1.00 67.19 120 LYS A O 1
ATOM 932 N N . PHE A 1 121 ? -0.375 -5.069 9.217 1.00 62.50 121 PHE A N 1
ATOM 933 C CA . PHE A 1 121 ? 0.167 -6.354 9.646 1.00 62.50 121 PHE A CA 1
ATOM 934 C C . PHE A 1 121 ? -0.610 -6.879 10.849 1.00 62.50 121 PHE A C 1
ATOM 936 O O . PHE A 1 121 ? -0.712 -6.229 11.888 1.00 62.50 121 PHE A O 1
ATOM 943 N N . THR A 1 122 ? -1.168 -8.066 10.673 1.00 66.31 122 THR A N 1
ATOM 944 C CA . THR A 1 122 ? -1.965 -8.749 11.680 1.00 66.31 122 THR A CA 1
ATOM 945 C C . THR A 1 122 ? -1.067 -9.672 12.497 1.00 66.31 122 THR A C 1
ATOM 947 O O . THR A 1 122 ? -0.066 -10.188 11.995 1.00 66.31 122 THR A O 1
ATOM 950 N N . ARG A 1 123 ? -1.390 -9.854 13.780 1.00 67.06 123 ARG A N 1
ATOM 951 C CA . ARG A 1 123 ? -0.640 -10.761 14.648 1.00 67.06 123 ARG A CA 1
ATOM 952 C C . ARG A 1 123 ? -0.826 -12.192 14.137 1.00 67.06 123 ARG A C 1
ATOM 954 O O . ARG A 1 123 ? -1.949 -12.630 13.902 1.00 67.06 123 ARG A O 1
ATOM 961 N N . ARG A 1 124 ? 0.283 -12.912 13.956 1.00 69.62 124 ARG A N 1
ATOM 962 C CA . ARG A 1 124 ? 0.248 -14.351 13.685 1.00 69.62 124 ARG A CA 1
ATOM 963 C C . ARG A 1 124 ? 0.088 -15.075 15.006 1.00 69.62 124 ARG A C 1
ATOM 965 O O . ARG A 1 124 ? 0.954 -14.967 15.874 1.00 69.62 124 ARG A O 1
ATOM 972 N N . SER A 1 125 ? -1.021 -15.778 15.143 1.00 72.50 125 SER A N 1
ATOM 973 C CA . SER A 1 125 ? -1.348 -16.557 16.330 1.00 72.50 125 SER A CA 1
ATOM 974 C C . SER A 1 125 ? -1.333 -18.035 15.956 1.00 72.50 125 SER A C 1
ATOM 976 O O . SER A 1 125 ? -1.731 -18.398 14.848 1.00 72.50 125 SER A O 1
ATOM 978 N N . GLY A 1 126 ? -0.839 -18.881 16.862 1.00 76.50 126 GLY A N 1
ATOM 979 C CA . GLY A 1 126 ? -0.961 -20.328 16.709 1.00 76.50 126 GLY A CA 1
ATOM 980 C C . GLY A 1 126 ? -2.434 -20.704 16.761 1.00 76.50 126 GLY A C 1
ATOM 981 O O . GLY A 1 126 ? -3.123 -20.353 17.716 1.00 76.50 126 GLY A O 1
ATOM 982 N N . PHE A 1 127 ? -2.914 -21.363 15.717 1.00 77.12 127 PHE A N 1
ATOM 983 C CA . PHE A 1 127 ? -4.269 -21.871 15.629 1.00 77.12 127 PHE A CA 1
ATOM 984 C C . PHE A 1 127 ? -4.211 -23.382 15.488 1.00 77.12 127 PHE A C 1
ATOM 986 O O . PHE A 1 127 ? -3.485 -23.912 14.643 1.00 77.12 127 PHE A O 1
ATOM 993 N N . LEU A 1 128 ? -4.969 -24.055 16.345 1.00 81.69 128 LEU A N 1
ATOM 994 C CA . LEU A 1 128 ? -5.168 -25.490 16.306 1.00 81.69 128 LEU A CA 1
ATOM 995 C C . LEU A 1 128 ? -6.622 -25.732 15.884 1.00 81.69 128 LEU A C 1
ATOM 997 O O . LEU A 1 128 ? -7.522 -25.444 16.675 1.00 81.69 128 LEU A O 1
ATOM 1001 N N . PRO A 1 129 ? -6.876 -26.187 14.645 1.00 76.25 129 PRO A N 1
ATOM 1002 C CA . PRO A 1 129 ? -8.220 -26.566 14.239 1.00 76.25 129 PRO A CA 1
ATOM 1003 C C . PRO A 1 129 ? -8.702 -27.753 15.085 1.00 76.25 129 PRO A C 1
ATOM 1005 O O . PRO A 1 129 ? -7.910 -28.625 15.452 1.00 76.25 129 PRO A O 1
ATOM 1008 N N . GLU A 1 130 ? -9.998 -27.797 15.390 1.00 74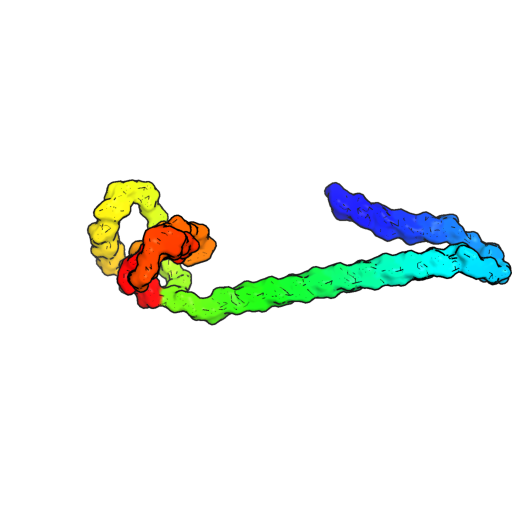.88 130 GLU A N 1
ATOM 1009 C CA . GLU A 1 130 ? -10.582 -28.901 16.156 1.00 74.88 130 GLU A CA 1
ATOM 1010 C C . GLU A 1 130 ? -10.320 -30.243 15.448 1.00 74.88 130 GLU A C 1
ATOM 1012 O O . GLU A 1 130 ? -10.616 -30.402 14.264 1.00 74.88 130 GLU A O 1
ATOM 1017 N N . GLY A 1 131 ? -9.728 -31.202 16.170 1.00 77.50 131 GLY A N 1
ATOM 1018 C CA . GLY A 1 131 ? -9.382 -32.532 15.651 1.00 77.50 131 GLY A CA 1
ATOM 1019 C C . GLY A 1 131 ? -7.913 -32.745 15.260 1.00 77.50 131 GLY A C 1
ATOM 1020 O O . GLY A 1 131 ? -7.557 -33.868 14.911 1.00 77.50 131 GLY A O 1
ATOM 1021 N N . PHE A 1 132 ? -7.057 -31.722 15.354 1.00 76.31 132 PHE A N 1
ATOM 1022 C CA . PHE A 1 132 ? -5.618 -31.815 15.066 1.00 76.31 132 PHE A CA 1
ATOM 1023 C C . PHE A 1 132 ? -4.774 -31.883 16.350 1.00 76.31 132 PHE A C 1
ATOM 1025 O O . PHE A 1 132 ? -5.207 -31.445 17.417 1.00 76.31 132 PHE A O 1
ATOM 1032 N N . SER A 1 133 ? -3.565 -32.449 16.267 1.00 76.00 133 SER A N 1
ATOM 1033 C CA . SER A 1 133 ? -2.632 -32.539 17.406 1.00 76.00 133 SER A CA 1
ATOM 1034 C C . SER A 1 133 ? -1.808 -31.253 17.556 1.00 76.00 133 SER A C 1
ATOM 1036 O O . SER A 1 133 ? -1.522 -30.595 16.561 1.00 76.00 133 SER A O 1
ATOM 1038 N N . ASP A 1 134 ? -1.334 -30.918 18.765 1.00 70.69 134 ASP A N 1
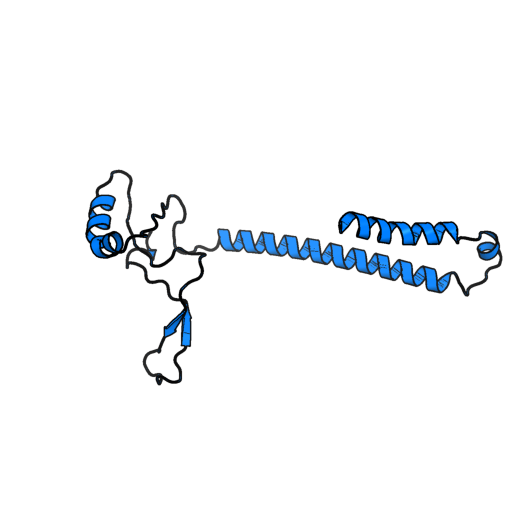ATOM 1039 C CA . ASP A 1 134 ? -0.532 -29.705 19.052 1.00 70.69 134 ASP A CA 1
ATOM 1040 C C . ASP A 1 134 ? 0.664 -29.487 18.101 1.00 70.69 134 ASP A C 1
ATOM 1042 O O . ASP A 1 134 ? 1.099 -28.356 17.877 1.00 70.69 134 ASP A O 1
ATOM 1046 N N . LYS A 1 135 ? 1.196 -30.563 17.504 1.00 71.62 135 LYS A N 1
ATOM 1047 C CA . LYS A 1 135 ? 2.306 -30.517 16.533 1.00 71.62 135 LYS A CA 1
ATOM 1048 C C . LYS A 1 135 ? 1.912 -29.997 15.147 1.00 71.62 135 LYS A C 1
ATOM 1050 O O . LYS A 1 135 ? 2.793 -29.699 14.348 1.00 71.62 135 LYS A O 1
ATOM 1055 N N . GLU A 1 136 ? 0.620 -29.880 14.870 1.00 76.00 136 GLU A N 1
ATOM 1056 C CA . GLU A 1 136 ? 0.049 -29.423 13.599 1.00 76.00 136 GLU A CA 1
ATOM 1057 C C . GLU A 1 136 ? -0.485 -27.986 13.704 1.00 76.00 136 GLU A C 1
ATOM 1059 O O . GLU A 1 136 ? -1.192 -27.510 12.818 1.00 76.00 136 GLU A O 1
ATOM 1064 N N . SER A 1 137 ? -0.132 -27.275 14.783 1.00 73.25 137 SER A N 1
ATOM 1065 C CA . SER A 1 137 ? -0.490 -25.871 14.972 1.00 73.25 137 SER A CA 1
ATOM 1066 C C . SER A 1 137 ? 0.011 -25.020 13.804 1.00 73.25 137 SER A C 1
ATOM 1068 O O . SER A 1 137 ? 1.201 -25.004 13.472 1.00 73.25 137 SER A O 1
ATOM 1070 N N . MET A 1 138 ? -0.907 -24.281 13.185 1.00 78.56 138 MET A N 1
ATOM 1071 C CA . MET A 1 138 ? -0.604 -23.389 12.073 1.00 78.56 138 MET A CA 1
ATOM 1072 C C . MET A 1 138 ? -0.601 -21.942 12.550 1.00 78.56 138 MET A C 1
ATOM 1074 O O . MET A 1 138 ? -1.490 -21.501 13.275 1.00 78.56 138 MET A O 1
ATOM 1078 N N . LEU A 1 139 ? 0.379 -21.162 12.096 1.00 79.19 139 LEU A N 1
ATOM 1079 C CA . LEU A 1 139 ? 0.396 -19.719 12.328 1.00 79.19 139 LEU A CA 1
ATOM 1080 C C . LEU A 1 139 ? -0.507 -19.010 11.319 1.00 79.19 139 LEU A C 1
ATOM 1082 O O . LEU A 1 139 ? -0.078 -18.706 10.196 1.00 79.19 139 LEU A O 1
ATOM 1086 N N . ILE A 1 140 ? -1.724 -18.692 11.747 1.00 79.12 140 ILE A N 1
ATOM 1087 C CA . ILE A 1 140 ? -2.675 -17.906 10.958 1.00 79.12 140 ILE A CA 1
ATOM 1088 C C . ILE A 1 140 ? -2.666 -16.443 11.404 1.00 79.12 140 ILE A C 1
ATOM 1090 O O . ILE A 1 140 ? -2.412 -16.122 12.566 1.00 79.12 140 ILE A O 1
ATOM 1094 N N . ASN A 1 141 ? -2.934 -15.541 10.463 1.00 76.06 141 ASN A N 1
ATOM 1095 C CA . ASN A 1 141 ? -3.217 -14.147 10.790 1.00 76.06 141 ASN A CA 1
ATOM 1096 C C . ASN A 1 141 ? -4.639 -14.065 11.345 1.00 76.06 141 ASN A C 1
ATOM 1098 O O . ASN A 1 141 ? -5.569 -14.496 10.666 1.00 76.06 141 ASN A O 1
ATOM 1102 N N . ASN A 1 142 ? -4.814 -13.502 12.539 1.00 75.00 142 ASN A N 1
ATOM 1103 C CA . ASN A 1 142 ? -6.137 -13.261 13.104 1.00 75.00 142 ASN A CA 1
ATOM 1104 C C . ASN A 1 142 ? -6.296 -11.823 13.611 1.00 75.00 142 ASN A C 1
ATOM 1106 O O . ASN A 1 142 ? -5.410 -11.257 14.250 1.00 75.00 142 ASN A O 1
ATOM 1110 N N . VAL A 1 143 ? -7.450 -11.227 13.323 1.00 77.94 143 VAL A N 1
ATOM 1111 C CA . VAL A 1 143 ? -7.868 -9.950 13.906 1.00 77.94 143 VAL A CA 1
ATOM 1112 C C . VAL A 1 143 ? -9.022 -10.260 14.844 1.00 77.94 143 VAL A C 1
ATOM 1114 O O . VAL A 1 143 ? -9.997 -10.887 14.438 1.00 77.94 143 VAL A O 1
ATOM 1117 N N . LEU A 1 144 ? -8.895 -9.856 16.104 1.00 77.81 144 LEU A N 1
ATOM 1118 C CA . LEU A 1 144 ? -9.997 -9.917 17.055 1.00 77.81 144 LEU A CA 1
ATOM 1119 C C . LEU A 1 144 ? -10.871 -8.694 16.806 1.00 77.81 144 LEU A C 1
ATOM 1121 O O . LEU A 1 144 ? -10.372 -7.568 16.840 1.00 77.81 144 LEU A O 1
ATOM 1125 N N . VAL A 1 145 ? -12.145 -8.921 16.525 1.00 81.81 145 VAL A N 1
ATOM 1126 C CA . VAL A 1 145 ? -13.122 -7.876 16.227 1.00 81.81 145 VAL A CA 1
ATOM 1127 C C . VAL A 1 145 ? -14.367 -8.097 17.070 1.00 81.81 145 VAL A C 1
ATOM 1129 O O . VAL A 1 145 ? -14.687 -9.238 17.411 1.00 81.81 145 VAL A O 1
ATOM 1132 N N . ASP A 1 146 ? -15.066 -7.017 17.400 1.00 82.56 146 ASP A N 1
ATOM 1133 C CA . ASP A 1 146 ? -16.389 -7.132 18.006 1.00 82.56 146 ASP A CA 1
ATOM 1134 C C . ASP A 1 146 ? -17.390 -7.775 17.022 1.00 82.56 146 ASP A C 1
ATOM 1136 O O . ASP A 1 146 ? -17.239 -7.651 15.802 1.00 82.56 146 ASP A O 1
ATOM 1140 N N . PRO A 1 147 ? -18.464 -8.418 17.520 1.00 79.38 147 PRO A N 1
ATOM 1141 C CA . PRO A 1 147 ? -19.462 -9.074 16.671 1.00 79.38 147 PRO A CA 1
ATOM 1142 C C . PRO A 1 147 ? -20.134 -8.159 15.634 1.00 79.38 147 PRO A C 1
ATOM 1144 O O . PRO A 1 147 ? -20.580 -8.644 14.596 1.00 79.38 147 PRO A O 1
ATOM 1147 N N . ASN A 1 148 ? -20.225 -6.852 15.903 1.00 77.81 148 ASN A N 1
ATOM 1148 C CA . ASN A 1 148 ? -20.835 -5.871 15.002 1.00 77.81 148 ASN A CA 1
ATOM 1149 C C . ASN A 1 148 ? -19.879 -5.322 13.927 1.00 77.81 148 ASN A C 1
ATOM 1151 O O . ASN A 1 148 ? -20.349 -4.701 12.982 1.00 77.81 148 ASN A O 1
ATOM 1155 N N . PHE A 1 149 ? -18.579 -5.631 13.985 1.00 76.06 149 PHE A N 1
ATOM 1156 C CA . PHE A 1 149 ? -17.566 -5.074 13.077 1.00 76.06 149 PHE A CA 1
ATOM 1157 C C . PHE A 1 149 ? -17.824 -5.331 11.582 1.00 76.06 149 PHE A C 1
ATOM 1159 O O . PHE A 1 149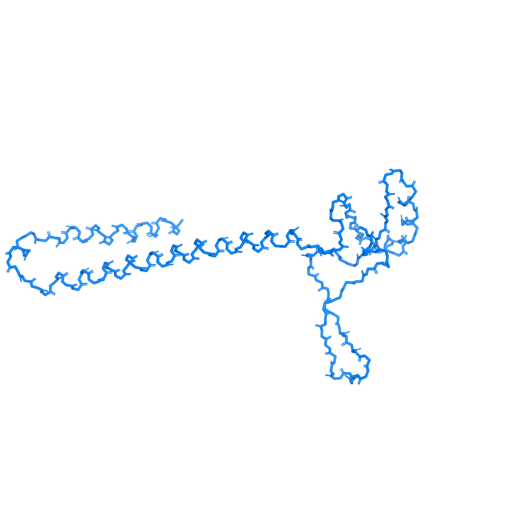 ? -17.422 -4.540 10.740 1.00 76.06 149 PHE A O 1
ATOM 1166 N N . THR A 1 150 ? -18.484 -6.439 11.236 1.00 67.69 150 THR A N 1
ATOM 1167 C CA . THR A 1 150 ? -18.775 -6.823 9.837 1.00 67.69 150 THR A CA 1
ATOM 1168 C C . THR A 1 150 ? -20.057 -6.208 9.277 1.00 67.69 150 THR A C 1
ATOM 1170 O O . THR A 1 150 ? -20.386 -6.436 8.119 1.00 67.69 150 THR A O 1
ATOM 1173 N N . LYS A 1 151 ? -20.818 -5.482 10.101 1.00 63.56 151 LYS A N 1
ATOM 1174 C CA . LYS A 1 151 ? -22.066 -4.814 9.703 1.00 63.56 151 LYS A CA 1
ATOM 1175 C C . LYS A 1 151 ? -21.933 -3.289 9.688 1.00 63.56 151 LYS A C 1
ATOM 1177 O O . LYS A 1 151 ? -22.950 -2.616 9.531 1.00 63.56 151 LYS A O 1
ATOM 1182 N N . MET A 1 152 ? -20.712 -2.789 9.894 1.00 58.62 152 MET A N 1
ATOM 1183 C CA . MET A 1 152 ? -20.362 -1.372 9.856 1.00 58.62 152 MET A CA 1
ATOM 1184 C C . MET A 1 152 ? -20.153 -0.864 8.438 1.00 58.62 152 MET A C 1
ATOM 1186 O O . MET A 1 152 ? -19.472 -1.557 7.642 1.00 58.62 152 MET A O 1
#